Protein AF-A0A4Q6B4R2-F1 (afdb_monomer)

Secondary structure (DSSP, 8-state):
--HHHHHHHHTTPPB-TT-EETTEE-HHHHHHHHHHHHH-----SSHHHHHHTSPP-

pLDDT: mean 96.23, std 4.14, range [73.94, 98.69]

Radius of gyration: 11.71 Å; Cα contacts (8 Å, |Δi|>4): 63; chains: 1; bounding box: 26×17×36 Å

Mean predicted aligned error: 2.48 Å

Solvent-accessible surface area (backbone atoms only — not comparable to full-atom values): 3429 Å² total; per-residue (Å²): 123,56,72,66,64,52,49,61,72,54,56,88,51,45,79,28,89,90,23,76,49,82,92,17,28,23,75,32,39,51,50,30,52,51,36,36,64,71,70,71,40,86,57,52,74,44,58,68,53,41,55,71,70,50,81,90,126

Foldseek 3Di:
DDDVVLCVVQPPQADDVVDQDSVHHHPQNSVQCRCCVHPVDRADRDPVSNVVPDDDD

Nearest PDB structures (foldseek):
  7v6t-assembly2_B  TM=9.301E-01  e=1.013E-04  Escherichia coli K-12
  8xud-assembly1_I  TM=9.411E-01  e=1.085E-04  Escherichia coli K-12
  8xup-assembly1_E  TM=9.311E-01  e=1.085E-04  Escherichia coli K-12
  7v6s-assembly2_B  TM=9.132E-01  e=9.458E-05  Escherichia coli K-12
  8xup-assembly1_G  TM=9.119E-01  e=1.530E-04  Escherichia coli K-12

Structure (mmCIF, N/CA/C/O backbone):
data_AF-A0A4Q6B4R2-F1
#
_entry.id   AF-A0A4Q6B4R2-F1
#
loop_
_atom_site.group_PDB
_atom_site.id
_atom_site.type_symbol
_atom_site.label_atom_id
_atom_site.label_alt_id
_atom_site.label_comp_id
_atom_site.label_asym_id
_atom_site.label_entity_id
_atom_site.label_seq_id
_atom_site.pdbx_PDB_ins_code
_atom_site.Cartn_x
_atom_site.Cartn_y
_atom_site.Cartn_z
_atom_site.occupancy
_atom_site.B_iso_or_equiv
_atom_site.auth_seq_id
_atom_site.auth_comp_id
_atom_site.auth_asym_id
_atom_site.auth_atom_id
_atom_site.pdbx_PDB_model_num
ATOM 1 N N . MET A 1 1 ? -17.017 0.462 -1.330 1.00 73.94 1 MET A N 1
ATOM 2 C CA . MET A 1 1 ? -15.866 1.172 -0.724 1.00 73.94 1 MET A CA 1
ATOM 3 C C . MET A 1 1 ? -15.448 2.279 -1.690 1.00 73.94 1 MET A C 1
ATOM 5 O O . MET A 1 1 ? -15.563 2.041 -2.883 1.00 73.94 1 MET A O 1
ATOM 9 N N . ASN A 1 2 ? -15.036 3.467 -1.235 1.00 91.38 2 ASN A N 1
ATOM 10 C CA . ASN A 1 2 ? -14.515 4.529 -2.115 1.00 91.38 2 ASN A CA 1
ATOM 11 C C . ASN A 1 2 ? -13.120 4.977 -1.642 1.00 91.38 2 ASN A C 1
ATOM 13 O O . ASN A 1 2 ? -12.705 4.614 -0.539 1.00 91.38 2 ASN A O 1
ATOM 17 N N . LEU A 1 3 ? -12.398 5.725 -2.484 1.00 92.31 3 LEU A N 1
ATOM 18 C CA . LEU A 1 3 ? -11.000 6.096 -2.236 1.00 92.31 3 LEU A CA 1
ATOM 19 C C . LEU A 1 3 ? -10.818 6.846 -0.910 1.00 92.31 3 LEU A C 1
ATOM 21 O O . LEU A 1 3 ? -9.974 6.461 -0.106 1.00 92.31 3 LEU A O 1
ATOM 25 N N . LEU A 1 4 ? -11.632 7.876 -0.665 1.00 96.00 4 LEU A N 1
ATOM 26 C CA . LEU A 1 4 ? -11.509 8.715 0.530 1.00 96.00 4 LEU A CA 1
ATOM 27 C C . LEU A 1 4 ? -11.719 7.912 1.816 1.00 96.00 4 LEU A C 1
ATOM 29 O O . LEU A 1 4 ? -10.922 8.029 2.739 1.00 96.00 4 LEU A O 1
ATOM 33 N N . ARG A 1 5 ? -12.707 7.010 1.843 1.00 95.94 5 ARG A N 1
ATOM 34 C CA . ARG A 1 5 ? -12.970 6.156 3.009 1.00 95.94 5 ARG A CA 1
ATOM 35 C C . ARG A 1 5 ? -11.804 5.219 3.335 1.00 95.94 5 ARG A C 1
ATOM 37 O O . ARG A 1 5 ? -11.546 4.958 4.504 1.00 95.94 5 ARG A O 1
ATOM 44 N N . ILE A 1 6 ? -11.108 4.693 2.325 1.00 95.38 6 ILE A N 1
ATOM 45 C CA . ILE A 1 6 ? -9.918 3.853 2.552 1.00 95.38 6 ILE A CA 1
ATOM 46 C C . ILE A 1 6 ? -8.755 4.698 3.059 1.00 95.38 6 ILE A C 1
ATOM 48 O O . ILE A 1 6 ? -8.038 4.265 3.959 1.00 95.38 6 ILE A O 1
ATOM 52 N N . ILE A 1 7 ? -8.560 5.889 2.487 1.00 95.94 7 ILE A N 1
ATOM 53 C CA . ILE A 1 7 ? -7.524 6.812 2.950 1.00 95.94 7 ILE A CA 1
ATOM 54 C C . ILE A 1 7 ? -7.751 7.131 4.426 1.00 95.94 7 ILE A C 1
ATOM 56 O O . ILE A 1 7 ? -6.821 6.967 5.205 1.00 95.94 7 ILE A O 1
ATOM 60 N N . GLU A 1 8 ? -8.971 7.503 4.817 1.00 97.12 8 GLU A N 1
ATOM 61 C CA . GLU A 1 8 ? -9.331 7.769 6.215 1.00 97.12 8 GLU A CA 1
ATOM 62 C C . GLU A 1 8 ? -9.0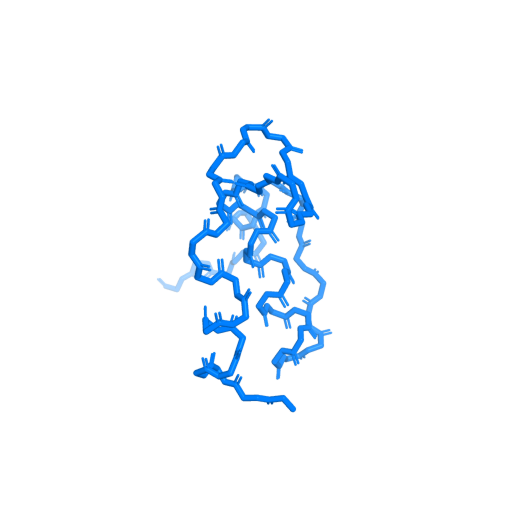92 6.556 7.120 1.00 97.12 8 GLU A C 1
ATOM 64 O O . GLU A 1 8 ? -8.496 6.699 8.183 1.00 97.12 8 GLU A O 1
ATOM 69 N N . ASP A 1 9 ? -9.484 5.354 6.687 1.00 96.88 9 ASP A N 1
ATOM 70 C CA . ASP A 1 9 ? -9.288 4.123 7.459 1.00 96.88 9 ASP A CA 1
ATOM 71 C C . ASP A 1 9 ? -7.798 3.820 7.706 1.00 96.88 9 ASP A C 1
ATOM 73 O O . ASP A 1 9 ? -7.416 3.348 8.778 1.00 96.88 9 ASP A O 1
ATOM 77 N N . TRP A 1 10 ? -6.928 4.057 6.721 1.00 97.31 10 TRP A N 1
ATOM 78 C CA . TRP A 1 10 ? -5.486 3.792 6.834 1.00 97.31 10 TRP A CA 1
ATOM 79 C C . TRP A 1 10 ? -4.666 4.972 7.348 1.00 97.31 10 TRP A C 1
ATOM 81 O O . TRP A 1 10 ? -3.508 4.777 7.735 1.00 97.31 10 TRP A O 1
ATOM 91 N N . TYR A 1 11 ? -5.254 6.163 7.405 1.00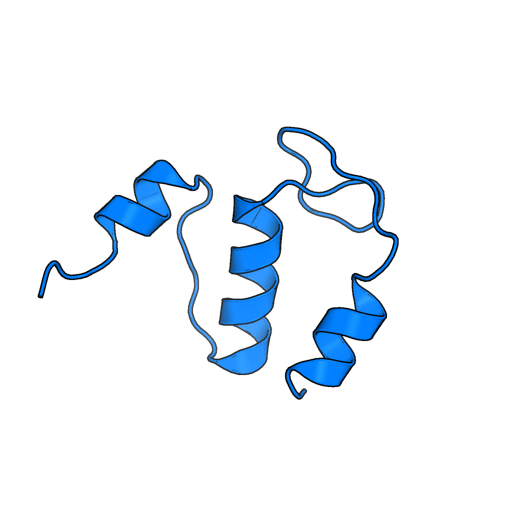 97.50 11 TYR A N 1
ATOM 92 C CA . TYR A 1 11 ? -4.604 7.358 7.912 1.00 97.50 11 TYR A CA 1
ATOM 93 C C . TYR A 1 11 ? -4.107 7.147 9.348 1.00 97.50 11 TYR A C 1
ATOM 95 O O . TYR A 1 11 ? -4.778 6.557 10.189 1.00 97.50 11 TYR A O 1
ATOM 103 N N . GLY A 1 12 ? -2.883 7.596 9.627 1.00 97.56 12 GLY A N 1
ATOM 104 C CA . GLY A 1 12 ? -2.249 7.425 10.938 1.00 97.56 12 GLY A CA 1
ATOM 105 C C . GLY A 1 12 ? -1.675 6.029 11.221 1.00 97.56 12 GLY A C 1
ATOM 106 O O . GLY A 1 12 ? -0.980 5.866 12.226 1.00 97.56 12 GLY A O 1
ATOM 107 N N . THR A 1 13 ? -1.872 5.033 10.344 1.00 98.25 13 THR A N 1
ATOM 108 C CA . THR A 1 13 ? -1.167 3.744 10.464 1.00 98.25 13 THR A CA 1
ATOM 109 C C . THR A 1 13 ? 0.334 3.985 10.316 1.00 98.25 13 THR A C 1
ATOM 111 O O . THR A 1 13 ? 0.790 4.519 9.304 1.00 98.25 13 THR A O 1
ATOM 114 N N . ARG A 1 14 ? 1.124 3.604 11.327 1.00 98.38 14 ARG A N 1
ATOM 115 C CA . ARG A 1 14 ? 2.575 3.827 11.298 1.00 98.38 14 ARG A CA 1
ATOM 116 C C . ARG A 1 14 ? 3.227 3.030 10.173 1.00 98.38 14 ARG A C 1
ATOM 118 O O . ARG A 1 14 ? 2.881 1.876 9.926 1.00 98.38 14 ARG A O 1
ATOM 125 N N . TYR A 1 15 ? 4.232 3.628 9.542 1.00 98.25 15 TYR A N 1
ATOM 126 C CA . TYR A 1 15 ? 5.061 2.903 8.593 1.00 98.25 15 TYR A CA 1
ATOM 127 C C . TYR A 1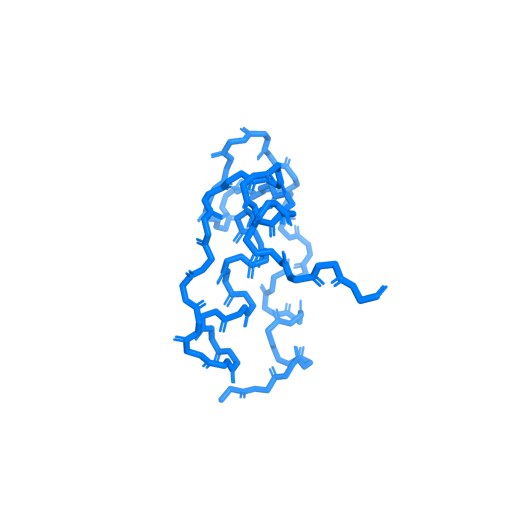 15 ? 5.840 1.789 9.304 1.00 98.25 15 TYR A C 1
ATOM 129 O O . TYR A 1 15 ? 6.451 2.021 10.350 1.00 98.25 15 TYR A O 1
ATOM 137 N N . ARG A 1 16 ? 5.861 0.589 8.719 1.00 98.56 16 ARG A N 1
ATOM 138 C CA . ARG A 1 16 ? 6.703 -0.524 9.173 1.00 98.56 16 ARG A CA 1
ATOM 139 C C . ARG A 1 16 ? 7.202 -1.302 7.970 1.00 98.56 16 ARG A C 1
ATOM 141 O O . ARG A 1 16 ? 6.398 -1.858 7.232 1.00 98.56 16 ARG A O 1
ATOM 148 N N . TYR A 1 17 ? 8.520 -1.377 7.799 1.00 98.06 17 TYR A N 1
ATOM 149 C CA . TYR A 1 17 ? 9.125 -2.154 6.718 1.00 98.06 17 TYR A CA 1
ATOM 150 C C . TYR A 1 17 ? 8.694 -3.628 6.795 1.00 98.06 17 TYR A C 1
ATOM 152 O O . TYR A 1 17 ? 8.800 -4.244 7.857 1.00 98.06 17 TYR A O 1
ATOM 160 N N . GLY A 1 18 ? 8.162 -4.174 5.697 1.00 97.88 18 GLY A N 1
ATOM 161 C CA . GLY A 1 18 ? 7.602 -5.528 5.648 1.00 97.88 18 GLY A CA 1
ATOM 162 C C . GLY A 1 18 ? 6.207 -5.666 6.274 1.00 97.88 18 GLY A C 1
ATOM 163 O O . GLY A 1 18 ? 5.599 -6.733 6.176 1.00 97.88 18 GLY A O 1
ATOM 164 N N . GLY A 1 19 ? 5.670 -4.604 6.878 1.00 98.44 19 GLY A N 1
ATOM 165 C CA . GLY A 1 19 ? 4.355 -4.589 7.510 1.00 98.44 19 GLY A CA 1
ATOM 166 C C . GLY A 1 19 ? 3.209 -4.664 6.502 1.00 98.44 19 GLY A C 1
ATOM 167 O O . GLY A 1 19 ? 3.304 -4.141 5.392 1.00 98.44 19 GLY A O 1
ATOM 168 N N . SER A 1 20 ? 2.111 -5.301 6.902 1.00 97.88 20 SER A N 1
ATOM 169 C CA . SER A 1 20 ? 0.955 -5.587 6.040 1.00 97.88 20 SER A CA 1
ATOM 170 C C . SER A 1 20 ? -0.395 -5.445 6.753 1.00 97.88 20 SER A C 1
ATOM 172 O O . SER A 1 20 ? -1.405 -5.961 6.281 1.00 97.88 20 SER A O 1
ATOM 174 N N . ASN A 1 21 ? -0.437 -4.772 7.909 1.00 97.56 21 ASN A N 1
ATOM 175 C CA . ASN A 1 21 ? -1.661 -4.618 8.699 1.00 97.56 21 ASN A CA 1
ATOM 176 C C . ASN A 1 21 ? -1.685 -3.291 9.484 1.00 97.56 21 ASN A C 1
ATOM 178 O O . ASN A 1 21 ? -0.767 -2.480 9.399 1.00 97.56 21 ASN A O 1
ATOM 182 N N . LYS A 1 22 ? -2.740 -3.069 10.278 1.00 97.81 22 LYS A N 1
ATOM 183 C CA . LYS A 1 22 ? -2.955 -1.827 11.044 1.00 97.81 22 LYS A CA 1
ATOM 184 C C . LYS A 1 22 ? -1.960 -1.582 12.188 1.00 97.81 22 LYS A C 1
ATOM 186 O O . LYS A 1 22 ? -1.879 -0.462 12.676 1.00 97.81 22 LYS A O 1
ATOM 191 N N . SER A 1 23 ? -1.181 -2.583 12.612 1.00 97.94 23 SER A N 1
ATOM 192 C CA . SER A 1 23 ? -0.079 -2.371 13.572 1.00 97.94 23 SER A CA 1
ATOM 193 C C . SER A 1 23 ? 1.168 -1.759 12.921 1.00 97.94 23 SER A C 1
ATOM 195 O O . SER A 1 23 ? 2.070 -1.284 13.610 1.00 97.94 23 SER A O 1
ATOM 197 N N . GLY A 1 24 ? 1.225 -1.775 11.590 1.00 98.19 24 GLY A N 1
ATOM 198 C CA . GLY A 1 24 ? 2.272 -1.163 10.798 1.00 98.19 24 GLY A CA 1
ATOM 199 C C . GLY A 1 24 ? 2.269 -1.707 9.374 1.00 98.19 24 GLY A C 1
ATOM 200 O O . GLY A 1 24 ? 2.164 -2.920 9.168 1.00 98.19 24 GLY A O 1
ATOM 201 N N . ILE A 1 25 ? 2.405 -0.813 8.397 1.00 98.69 25 ILE A N 1
ATOM 202 C CA . ILE A 1 25 ? 2.321 -1.149 6.972 1.00 98.69 25 ILE A CA 1
ATOM 203 C C . ILE A 1 25 ? 3.423 -0.460 6.168 1.00 98.69 25 ILE A C 1
ATOM 205 O O . ILE A 1 25 ? 3.838 0.645 6.514 1.00 98.69 25 ILE A O 1
ATOM 209 N N . ASP A 1 26 ? 3.918 -1.108 5.114 1.00 98.56 26 ASP A N 1
ATOM 210 C CA . ASP A 1 26 ? 4.823 -0.469 4.153 1.00 98.56 26 ASP A CA 1
ATOM 211 C C . ASP A 1 26 ? 4.099 0.057 2.906 1.00 98.56 26 ASP A C 1
ATOM 213 O O . ASP A 1 26 ? 2.904 -0.162 2.702 1.00 98.56 26 ASP A O 1
ATOM 217 N N . CYS A 1 27 ? 4.841 0.774 2.061 1.00 98.00 27 CYS A N 1
ATOM 218 C CA . CYS A 1 27 ? 4.307 1.420 0.865 1.00 98.00 27 CYS A CA 1
ATOM 219 C C . CYS A 1 27 ? 3.621 0.428 -0.085 1.00 98.00 27 CYS A C 1
ATOM 221 O O . CYS A 1 27 ? 2.503 0.665 -0.539 1.00 98.00 27 CYS A O 1
ATOM 223 N N . SER A 1 28 ? 4.269 -0.701 -0.358 1.00 98.62 28 SER A N 1
ATOM 224 C CA . SER A 1 28 ? 3.772 -1.695 -1.305 1.00 98.62 28 SER A CA 1
ATOM 225 C C . SER A 1 28 ? 2.559 -2.460 -0.782 1.00 98.62 28 SER A C 1
ATOM 227 O O . SER A 1 28 ? 1.617 -2.683 -1.542 1.00 98.62 28 SER A O 1
ATOM 229 N N . ALA A 1 29 ? 2.528 -2.803 0.508 1.00 98.56 29 ALA A N 1
ATOM 230 C CA . ALA A 1 29 ? 1.365 -3.428 1.128 1.00 98.56 29 ALA A CA 1
ATOM 231 C C . ALA A 1 29 ? 0.163 -2.472 1.176 1.00 98.56 29 ALA A C 1
ATOM 233 O O . ALA A 1 29 ? -0.965 -2.896 0.928 1.00 98.56 29 ALA A O 1
ATOM 234 N N . LEU A 1 30 ? 0.387 -1.176 1.425 1.00 98.31 30 LEU A N 1
ATOM 235 C CA . LEU A 1 30 ? -0.688 -0.182 1.387 1.00 98.31 30 LEU A CA 1
ATOM 236 C C . LEU A 1 30 ? -1.320 -0.099 -0.012 1.00 98.31 30 LEU A C 1
ATOM 238 O O . LEU A 1 30 ? -2.543 -0.068 -0.136 1.00 98.31 30 LEU A O 1
ATOM 242 N N . MET A 1 31 ? -0.508 -0.148 -1.073 1.00 97.94 31 MET A N 1
ATOM 243 C CA . MET A 1 31 ? -1.021 -0.190 -2.449 1.00 97.94 31 MET A CA 1
ATOM 244 C C 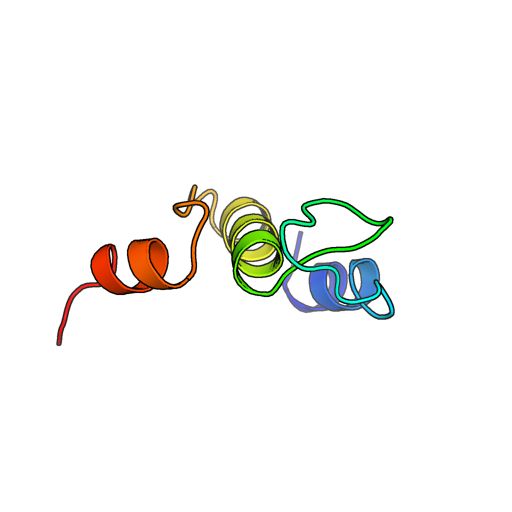. MET A 1 31 ? -1.786 -1.478 -2.756 1.00 97.94 31 MET A C 1
ATOM 246 O O . MET A 1 31 ? -2.830 -1.405 -3.404 1.00 97.94 31 MET A O 1
ATOM 250 N N . GLN A 1 32 ? -1.351 -2.637 -2.241 1.00 98.25 32 GLN A N 1
ATOM 251 C CA . GLN A 1 32 ? -2.137 -3.874 -2.360 1.00 98.25 32 GLN A CA 1
ATOM 252 C C . GLN A 1 32 ? -3.543 -3.694 -1.778 1.00 98.25 32 GLN A C 1
ATOM 254 O O . GLN A 1 32 ? -4.518 -4.079 -2.420 1.00 98.25 32 GLN A O 1
ATOM 259 N N . VAL A 1 33 ? -3.669 -3.060 -0.606 1.00 97.50 33 VAL A N 1
ATOM 260 C CA . VAL A 1 33 ? -4.976 -2.807 0.015 1.00 97.50 33 VAL A CA 1
ATOM 261 C C . VAL A 1 33 ? -5.847 -1.901 -0.854 1.00 97.50 33 VAL A C 1
ATOM 263 O O . VAL A 1 33 ? -7.023 -2.203 -1.063 1.00 97.50 33 VAL A O 1
ATOM 266 N N . PHE A 1 34 ? -5.288 -0.805 -1.371 1.00 97.12 34 PHE A N 1
ATOM 267 C CA . PHE A 1 34 ? -6.035 0.169 -2.170 1.00 97.12 34 PHE A CA 1
ATOM 268 C C . PHE A 1 34 ? -6.551 -0.464 -3.463 1.00 97.12 34 PHE A C 1
ATOM 270 O O . PHE A 1 34 ? -7.743 -0.376 -3.761 1.00 97.12 34 PHE A O 1
ATOM 277 N N . PHE A 1 35 ? -5.679 -1.152 -4.202 1.00 96.94 35 PHE A N 1
ATOM 278 C CA . PHE A 1 35 ? -6.040 -1.770 -5.476 1.00 96.94 35 PHE A CA 1
ATOM 279 C C . PHE A 1 35 ? -6.999 -2.949 -5.310 1.00 96.94 35 PHE A C 1
ATOM 281 O O . PHE A 1 35 ? -7.966 -3.052 -6.069 1.00 96.94 35 PHE A O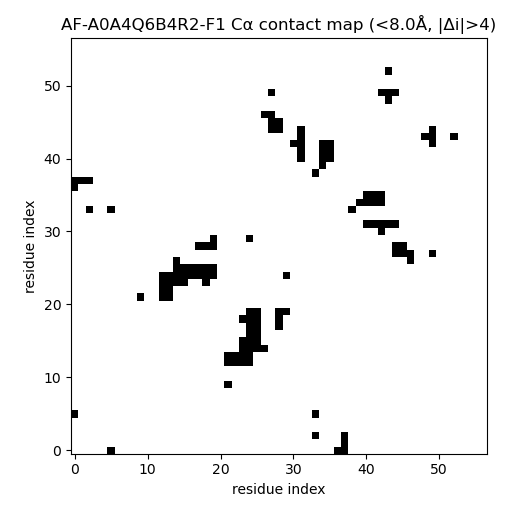 1
ATOM 288 N N . ALA A 1 36 ? -6.802 -3.784 -4.286 1.00 96.81 36 ALA A N 1
ATOM 289 C CA . ALA A 1 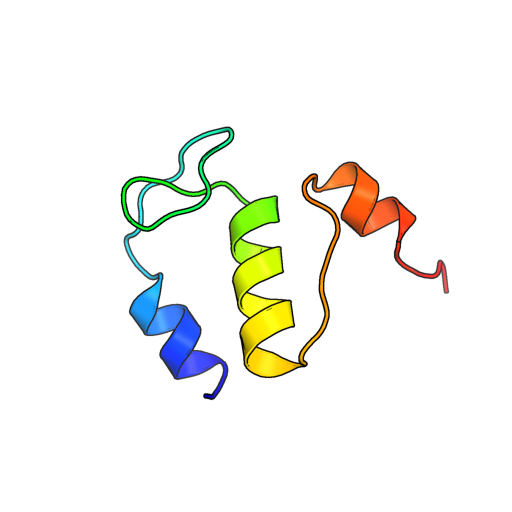36 ? -7.725 -4.874 -3.996 1.00 96.81 36 ALA A CA 1
ATOM 290 C C . ALA A 1 36 ? -9.115 -4.344 -3.611 1.00 96.81 36 ALA A C 1
ATOM 292 O O . ALA A 1 36 ? -10.125 -4.842 -4.099 1.00 96.81 36 ALA A O 1
ATOM 293 N N . SER A 1 37 ? -9.178 -3.299 -2.782 1.00 95.50 37 SER A N 1
ATOM 294 C CA . SER A 1 37 ? -10.446 -2.799 -2.234 1.00 95.50 37 SER A CA 1
ATOM 295 C C . SER A 1 37 ? -11.242 -1.909 -3.192 1.00 95.50 37 SER A C 1
ATOM 297 O O . SER A 1 37 ? -12.467 -1.851 -3.084 1.00 95.50 37 SER A O 1
ATOM 299 N N . LEU A 1 38 ? -10.570 -1.170 -4.083 1.00 95.75 38 LEU A N 1
ATOM 300 C CA . LEU A 1 38 ? -11.223 -0.253 -5.028 1.00 95.75 38 LEU A CA 1
ATOM 301 C C . LEU A 1 38 ? -11.477 -0.890 -6.390 1.00 95.75 38 LEU A C 1
ATOM 303 O O . LEU A 1 38 ? -12.480 -0.576 -7.024 1.00 95.75 38 LEU A O 1
ATOM 307 N N . TYR A 1 39 ? -10.576 -1.770 -6.830 1.00 95.06 39 TYR A N 1
ATOM 308 C CA . TYR A 1 39 ? -10.564 -2.280 -8.201 1.00 95.06 39 TYR A CA 1
ATOM 309 C C . TYR A 1 39 ? -10.576 -3.811 -8.282 1.00 95.06 39 TYR A C 1
ATOM 311 O O . TYR A 1 39 ? -10.634 -4.350 -9.381 1.00 95.06 39 TYR A O 1
ATOM 319 N N . GLY A 1 40 ? -10.504 -4.528 -7.153 1.00 95.94 40 GLY A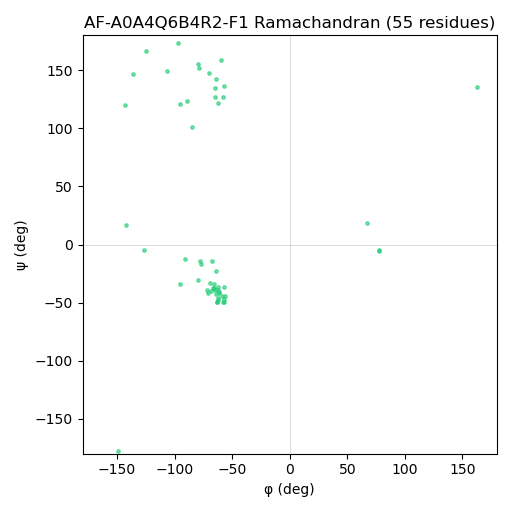 N 1
ATOM 320 C CA . GLY A 1 40 ? -10.408 -5.991 -7.149 1.00 95.94 40 GLY A CA 1
ATOM 321 C C . GLY A 1 40 ? -9.088 -6.524 -7.720 1.00 95.94 40 GLY A C 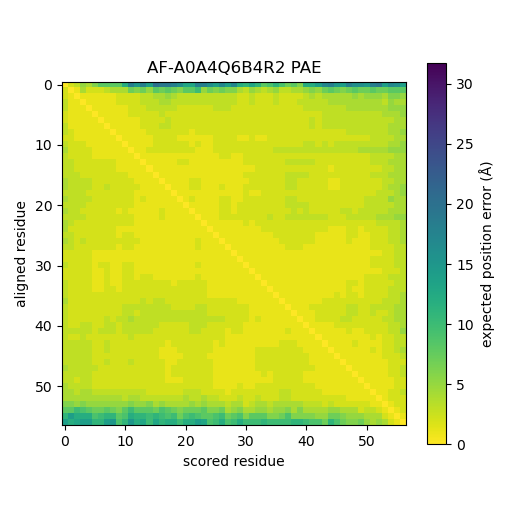1
ATOM 322 O O . GLY A 1 40 ? -9.013 -7.690 -8.095 1.00 95.94 40 GLY A O 1
ATOM 323 N N . ILE A 1 41 ? -8.049 -5.684 -7.808 1.00 96.44 41 ILE A N 1
ATOM 324 C CA . ILE A 1 41 ? -6.759 -6.042 -8.412 1.00 96.44 41 ILE A CA 1
ATOM 325 C C . ILE A 1 41 ? -5.784 -6.492 -7.323 1.00 96.44 41 ILE A C 1
ATOM 327 O O . ILE A 1 41 ? -5.434 -5.725 -6.426 1.00 96.44 41 ILE A O 1
ATOM 331 N N . ALA A 1 42 ? -5.298 -7.728 -7.435 1.00 97.44 42 ALA A N 1
ATOM 332 C CA . ALA A 1 42 ? -4.263 -8.267 -6.561 1.00 97.44 42 ALA A CA 1
ATOM 333 C C . ALA A 1 42 ? -2.868 -7.877 -7.073 1.00 97.44 42 ALA A C 1
ATOM 335 O O . ALA A 1 42 ? -2.345 -8.473 -8.011 1.00 97.44 42 ALA A O 1
ATOM 336 N N . LEU A 1 43 ? -2.260 -6.865 -6.451 1.00 97.94 43 LEU A N 1
ATOM 337 C CA . LEU A 1 43 ? -0.896 -6.451 -6.780 1.00 97.94 43 LEU A CA 1
ATOM 338 C C . LEU A 1 43 ? 0.163 -7.373 -6.146 1.00 97.94 43 LEU A C 1
ATOM 340 O O . LEU A 1 43 ? -0.065 -7.905 -5.056 1.00 97.94 43 LEU A O 1
ATOM 344 N N . PRO A 1 44 ? 1.358 -7.509 -6.754 1.00 98.19 44 PRO A N 1
ATOM 345 C CA . PRO A 1 44 ? 2.505 -8.163 -6.126 1.00 98.19 44 PRO A CA 1
ATOM 346 C C . PRO A 1 44 ? 2.950 -7.489 -4.816 1.00 98.19 44 PRO A C 1
ATOM 348 O O . PRO A 1 44 ? 2.681 -6.310 -4.583 1.00 98.19 44 PRO A O 1
ATOM 351 N N . ARG A 1 45 ? 3.668 -8.225 -3.954 1.00 97.94 45 ARG A N 1
ATOM 352 C CA . ARG A 1 45 ? 3.988 -7.774 -2.585 1.00 97.94 45 ARG A CA 1
ATOM 353 C C . ARG A 1 45 ? 4.973 -6.610 -2.508 1.00 97.94 45 ARG A C 1
ATOM 355 O O . ARG A 1 45 ? 4.877 -5.831 -1.566 1.00 97.94 45 ARG A O 1
ATOM 362 N N . THR A 1 46 ? 5.936 -6.514 -3.422 1.00 98.44 46 THR A N 1
ATOM 363 C CA . THR A 1 46 ? 7.018 -5.517 -3.340 1.00 98.44 46 THR A CA 1
ATOM 364 C C . THR A 1 46 ? 6.834 -4.408 -4.365 1.00 98.44 46 THR A C 1
ATOM 366 O O . THR A 1 46 ? 6.337 -4.655 -5.461 1.00 98.44 46 THR A O 1
ATOM 369 N N . ALA A 1 47 ? 7.294 -3.197 -4.042 1.00 97.94 47 ALA A N 1
ATOM 370 C CA . ALA A 1 47 ? 7.208 -2.054 -4.953 1.00 97.94 47 ALA A CA 1
ATOM 371 C C . ALA A 1 47 ? 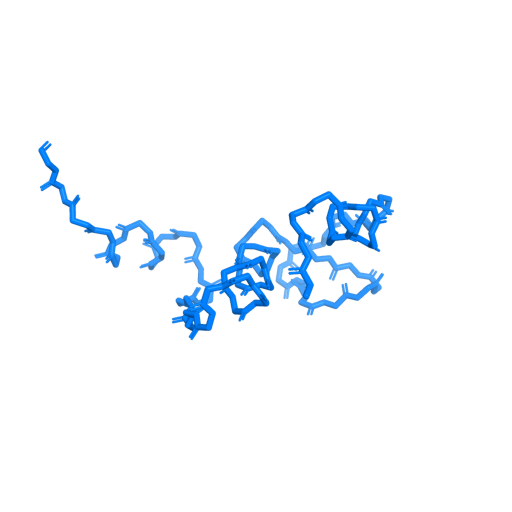7.905 -2.326 -6.298 1.00 97.94 47 ALA A C 1
ATOM 373 O O . ALA A 1 47 ? 7.387 -1.952 -7.344 1.00 97.94 47 ALA A O 1
ATOM 374 N N . LYS A 1 48 ? 9.036 -3.050 -6.286 1.00 98.00 48 LYS A N 1
ATOM 375 C CA . LYS A 1 48 ? 9.721 -3.448 -7.520 1.00 98.00 48 LYS A CA 1
ATOM 376 C C . LYS A 1 48 ? 8.853 -4.360 -8.390 1.00 98.00 48 LYS A C 1
ATOM 378 O O . LYS A 1 48 ? 8.701 -4.092 -9.572 1.00 98.00 48 LYS A O 1
ATOM 383 N N . MET A 1 49 ? 8.235 -5.386 -7.808 1.00 98.12 49 MET A N 1
ATOM 384 C CA . MET A 1 49 ? 7.341 -6.262 -8.570 1.00 98.12 49 MET A CA 1
ATOM 385 C C . MET A 1 49 ? 6.086 -5.526 -9.056 1.00 98.12 49 MET A C 1
ATOM 387 O O . MET A 1 49 ? 5.589 -5.829 -10.130 1.00 98.12 49 MET A O 1
ATOM 391 N N . GLN A 1 50 ? 5.570 -4.560 -8.289 1.00 97.94 50 GLN A N 1
ATOM 392 C CA . GLN A 1 50 ? 4.447 -3.718 -8.720 1.00 97.94 50 GLN A CA 1
ATOM 393 C C . GLN A 1 50 ? 4.820 -2.837 -9.918 1.00 97.94 50 GLN A C 1
ATOM 395 O O . GLN A 1 50 ? 4.014 -2.685 -10.831 1.00 97.94 50 GLN A O 1
ATOM 400 N N . TYR A 1 51 ? 6.043 -2.301 -9.937 1.00 97.06 51 TYR A N 1
ATOM 401 C CA . TYR A 1 51 ? 6.584 -1.586 -11.091 1.00 97.06 51 TYR A CA 1
ATOM 402 C C . TYR A 1 51 ? 6.724 -2.508 -12.307 1.00 97.06 51 TYR A C 1
ATOM 404 O O . TYR A 1 51 ? 6.205 -2.187 -13.372 1.00 97.06 51 TYR A O 1
ATOM 412 N N . ASP A 1 52 ? 7.335 -3.683 -12.132 1.00 96.81 52 ASP A N 1
ATOM 413 C CA . ASP A 1 52 ? 7.523 -4.666 -13.209 1.00 96.81 52 ASP A CA 1
ATOM 414 C C . ASP A 1 52 ? 6.172 -5.220 -13.736 1.00 96.81 52 ASP A C 1
ATOM 416 O O . ASP A 1 52 ? 6.088 -5.680 -14.871 1.00 96.81 52 ASP A O 1
ATOM 420 N N . TYR A 1 53 ? 5.103 -5.159 -12.928 1.00 95.38 53 TYR A N 1
ATOM 421 C CA . TYR A 1 53 ? 3.731 -5.526 -13.312 1.00 95.38 53 TYR A CA 1
ATOM 422 C C . TYR A 1 53 ? 3.025 -4.453 -14.159 1.00 95.38 53 TYR A C 1
ATOM 424 O O . TYR A 1 53 ? 1.999 -4.724 -14.786 1.00 95.38 53 TYR A O 1
ATOM 432 N N . SER A 1 54 ? 3.538 -3.222 -14.174 1.00 93.81 54 SER A N 1
ATOM 433 C CA . SER A 1 54 ? 2.978 -2.143 -14.984 1.00 93.81 54 SER A CA 1
ATOM 434 C C . SER A 1 54 ? 3.417 -2.251 -16.447 1.00 93.81 54 SER A C 1
ATOM 436 O O . SER A 1 54 ? 4.456 -2.823 -16.772 1.00 93.81 54 SER A O 1
ATOM 438 N N . ARG A 1 55 ? 2.615 -1.690 -17.356 1.00 92.19 55 ARG A N 1
ATOM 439 C CA . ARG A 1 55 ? 2.995 -1.560 -18.765 1.00 92.19 55 ARG A CA 1
ATOM 440 C C . ARG A 1 55 ? 3.728 -0.237 -18.963 1.00 92.19 55 ARG A C 1
ATOM 442 O O . ARG A 1 55 ? 3.147 0.812 -18.699 1.00 92.19 55 ARG A O 1
ATOM 449 N N . THR A 1 56 ? 4.949 -0.286 -19.491 1.00 88.44 56 THR A N 1
ATOM 450 C CA . THR A 1 56 ? 5.628 0.910 -20.008 1.00 88.44 56 THR A CA 1
ATOM 451 C C . THR A 1 56 ? 4.850 1.443 -21.208 1.00 88.44 56 THR A C 1
ATOM 453 O O . THR A 1 56 ? 4.542 0.682 -22.132 1.00 88.44 56 THR A O 1
ATOM 456 N N . ILE A 1 57 ? 4.501 2.727 -21.159 1.00 80.88 57 ILE A N 1
ATOM 457 C CA . ILE A 1 57 ? 3.737 3.437 -22.192 1.00 80.88 57 ILE A CA 1
ATOM 458 C C . ILE A 1 57 ? 4.671 4.396 -22.917 1.00 80.88 57 ILE A C 1
ATOM 460 O O . ILE A 1 57 ? 5.477 5.044 -22.211 1.00 80.88 57 ILE A O 1
#

Sequence (57 aa):
MNLLRIIEDWYGTRYRYGGSNKSGIDCSALMQVFFASLYGIALPRTAKMQYDYSRTI